Protein AF-A0A850SLK7-F1 (afdb_monomer_lite)

pLDDT: mean 86.27, std 10.5, range [39.41, 94.31]

Secondary structure (DSSP, 8-state):
------EEEES-HHHHHHHHHHHHHTT--GGGEEE--GGG--TT-EEEEEEEE-SSEEEEEEEEEEEEETTEEEEEEEEEEEEE-

Foldseek 3Di:
DPPLLAEEEPDDPVVLVVLLVQVVVVPHDSVSHHHDDLVPADQQRWYWYWDDDDPFKTKIWIWGFHDQDPSDTDTHTDDMGMDTD

Structure (mmCIF, N/CA/C/O backbone):
data_AF-A0A850SLK7-F1
#
_entry.id   AF-A0A850SLK7-F1
#
loop_
_atom_site.group_PDB
_atom_site.id
_atom_site.type_symbol
_atom_site.label_atom_id
_atom_site.label_alt_id
_atom_site.label_comp_id
_atom_site.label_asym_id
_atom_site.label_entity_id
_atom_site.label_seq_id
_atom_site.pdbx_PDB_ins_code
_atom_site.Cartn_x
_atom_site.Cartn_y
_atom_site.Cartn_z
_atom_site.occupancy
_atom_site.B_iso_or_equiv
_atom_site.auth_seq_id
_atom_site.auth_comp_id
_atom_site.auth_asym_id
_atom_site.auth_atom_id
_atom_site.pdbx_PDB_model_num
ATOM 1 N N . MET A 1 1 ? -21.945 9.750 2.374 1.00 39.41 1 MET A N 1
ATOM 2 C CA . MET A 1 1 ? -20.709 9.642 3.176 1.00 39.41 1 MET A CA 1
ATOM 3 C C . MET A 1 1 ? -19.916 8.519 2.547 1.00 39.41 1 MET A C 1
ATOM 5 O O . MET A 1 1 ? -20.074 7.370 2.935 1.00 39.41 1 MET A O 1
ATOM 9 N N . ASP A 1 2 ? -19.170 8.833 1.495 1.00 44.00 2 ASP A N 1
ATOM 10 C CA . ASP A 1 2 ? -18.316 7.863 0.823 1.00 44.00 2 ASP A CA 1
ATOM 11 C C . ASP A 1 2 ? -17.078 7.676 1.693 1.00 44.00 2 ASP A C 1
ATOM 13 O O . ASP A 1 2 ? -16.132 8.457 1.659 1.00 44.00 2 ASP A O 1
ATOM 17 N N . SER A 1 3 ? -17.139 6.671 2.564 1.00 44.31 3 SER A N 1
ATOM 18 C CA . SER A 1 3 ? -15.983 6.142 3.279 1.00 44.31 3 SER A CA 1
ATOM 19 C C . SER A 1 3 ? -15.069 5.439 2.274 1.00 44.31 3 SER A C 1
ATOM 21 O O . SER A 1 3 ? -14.974 4.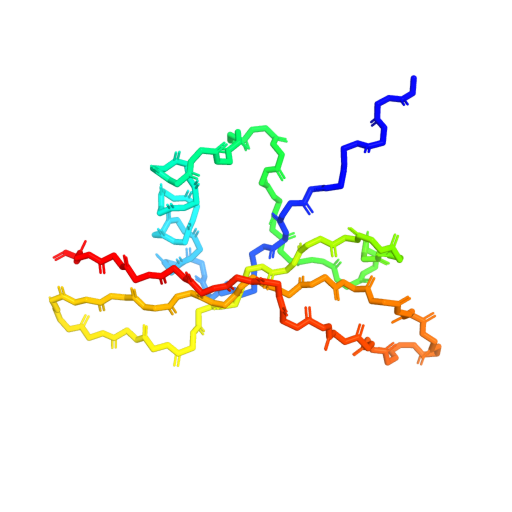210 2.270 1.00 44.31 3 SER A O 1
ATOM 23 N N . SER A 1 4 ? -14.435 6.197 1.378 1.00 50.06 4 SER A N 1
ATOM 24 C CA . SER A 1 4 ? -13.379 5.656 0.533 1.00 50.06 4 SER A CA 1
ATOM 25 C C . SER A 1 4 ? -12.242 5.232 1.449 1.00 50.06 4 SER A C 1
ATOM 27 O O . SER A 1 4 ? -11.542 6.048 2.043 1.00 50.06 4 SER A O 1
ATOM 29 N N . LYS A 1 5 ? -12.105 3.916 1.601 1.00 65.31 5 LYS A N 1
ATOM 30 C CA . LYS A 1 5 ? -10.938 3.245 2.166 1.00 65.31 5 LYS A CA 1
ATOM 31 C C . LYS A 1 5 ? -9.776 3.489 1.203 1.00 65.31 5 LYS A C 1
ATOM 33 O O . LYS A 1 5 ? -9.475 2.631 0.377 1.00 65.31 5 LYS A O 1
ATOM 38 N N . GLY A 1 6 ? -9.218 4.696 1.242 1.00 76.75 6 GLY A N 1
ATOM 39 C CA . GLY A 1 6 ? -8.132 5.096 0.362 1.00 76.75 6 GLY A CA 1
ATOM 40 C C . GLY A 1 6 ? -6.911 4.187 0.520 1.00 76.75 6 GLY A C 1
ATOM 41 O O . GLY A 1 6 ? -6.721 3.536 1.556 1.00 76.75 6 GLY A O 1
ATOM 42 N N . VAL A 1 7 ? -6.101 4.121 -0.534 1.00 89.94 7 VAL A N 1
ATOM 43 C CA . VAL A 1 7 ? -4.801 3.453 -0.539 1.00 89.94 7 VAL A CA 1
ATOM 44 C C . VAL A 1 7 ? -3.728 4.488 -0.218 1.00 89.94 7 VAL A C 1
ATOM 46 O O . VAL A 1 7 ? -3.450 5.381 -1.015 1.00 89.94 7 VAL A O 1
ATOM 49 N N . PHE A 1 8 ? -3.111 4.347 0.949 1.00 92.62 8 PHE A N 1
ATOM 50 C CA . PHE A 1 8 ? -2.052 5.212 1.452 1.00 92.62 8 PHE A CA 1
ATOM 51 C C . PHE A 1 8 ? -0.688 4.729 0.958 1.00 92.62 8 PHE A C 1
ATOM 53 O O . PHE A 1 8 ? -0.300 3.586 1.209 1.00 92.62 8 PHE A O 1
ATOM 60 N N . ILE A 1 9 ? 0.062 5.588 0.273 1.00 93.00 9 ILE A N 1
ATOM 61 C CA . ILE A 1 9 ? 1.372 5.240 -0.288 1.00 93.00 9 ILE A CA 1
ATOM 62 C C . ILE A 1 9 ? 2.485 5.524 0.715 1.00 93.00 9 ILE A C 1
ATOM 64 O O . ILE A 1 9 ? 2.837 6.682 0.949 1.00 93.00 9 ILE A O 1
ATOM 68 N N . LYS A 1 10 ? 3.088 4.459 1.251 1.00 89.06 10 LYS A N 1
ATOM 69 C CA . LYS A 1 10 ? 4.285 4.518 2.096 1.00 89.06 10 LYS A CA 1
ATOM 70 C C . LYS A 1 10 ? 5.541 4.370 1.230 1.00 89.06 10 LYS A C 1
ATOM 72 O O . LYS A 1 10 ? 6.092 3.276 1.108 1.00 89.06 10 LYS A O 1
ATOM 77 N N . ALA A 1 11 ? 5.956 5.461 0.589 1.00 84.25 11 ALA A N 1
ATOM 78 C CA . ALA A 1 11 ? 7.173 5.524 -0.221 1.00 84.25 11 ALA A CA 1
ATOM 79 C C . ALA A 1 11 ? 7.740 6.954 -0.275 1.00 84.25 11 ALA A C 1
ATOM 81 O O . ALA A 1 11 ? 6.988 7.922 -0.167 1.00 84.25 11 ALA A O 1
ATOM 82 N N . ASP A 1 12 ? 9.052 7.088 -0.482 1.00 78.12 12 ASP A N 1
ATOM 83 C CA . ASP A 1 12 ? 9.710 8.378 -0.724 1.00 78.12 12 ASP A CA 1
ATOM 84 C C . ASP A 1 12 ? 9.171 9.064 -1.985 1.00 78.12 12 ASP A C 1
ATOM 86 O O . ASP A 1 12 ? 8.808 8.392 -2.945 1.00 78.12 12 ASP A O 1
ATOM 90 N N . GLY A 1 13 ? 9.154 10.401 -2.026 1.00 76.19 13 GLY A N 1
ATOM 91 C CA . GLY A 1 13 ? 8.409 11.183 -3.031 1.00 76.19 13 GLY A CA 1
ATOM 92 C C . GLY A 1 13 ? 8.569 10.737 -4.495 1.00 76.19 13 GLY A C 1
ATOM 93 O O . GLY A 1 13 ? 7.573 10.578 -5.191 1.00 76.19 13 GLY A O 1
ATOM 94 N N . GLN A 1 14 ? 9.794 10.446 -4.951 1.00 79.12 14 GLN A N 1
ATOM 95 C CA . GLN A 1 14 ? 10.034 9.953 -6.323 1.00 79.12 14 GLN A CA 1
ATOM 96 C C . GLN A 1 14 ? 9.457 8.549 -6.573 1.00 79.12 14 GLN A C 1
ATOM 98 O O . GLN A 1 14 ? 9.055 8.211 -7.683 1.00 79.12 14 GLN A O 1
ATOM 103 N N . LEU A 1 15 ? 9.426 7.710 -5.539 1.00 86.12 15 LEU A N 1
ATOM 104 C CA . LEU A 1 15 ? 8.842 6.374 -5.583 1.00 86.12 15 LEU A CA 1
ATOM 105 C C . LEU A 1 15 ? 7.323 6.432 -5.413 1.00 86.12 15 LEU A C 1
ATOM 107 O O . LEU A 1 15 ? 6.629 5.580 -5.959 1.00 86.12 15 LEU A O 1
ATOM 111 N N . ALA A 1 16 ? 6.794 7.441 -4.719 1.00 89.31 16 ALA A N 1
ATOM 112 C CA . ALA A 1 16 ? 5.363 7.600 -4.508 1.00 89.31 16 ALA A CA 1
ATOM 113 C C . ALA A 1 16 ? 4.595 7.775 -5.827 1.00 89.31 16 ALA A C 1
ATOM 115 O O . ALA A 1 16 ? 3.542 7.164 -5.999 1.00 89.31 16 ALA A O 1
ATOM 116 N N . GLU A 1 17 ? 5.143 8.520 -6.794 1.00 88.88 17 GLU A N 1
ATOM 117 C CA . GLU A 1 17 ? 4.534 8.633 -8.128 1.00 88.88 17 GLU A CA 1
ATOM 118 C C . GLU A 1 17 ? 4.522 7.297 -8.884 1.00 88.88 17 GLU A C 1
ATOM 120 O O . GLU A 1 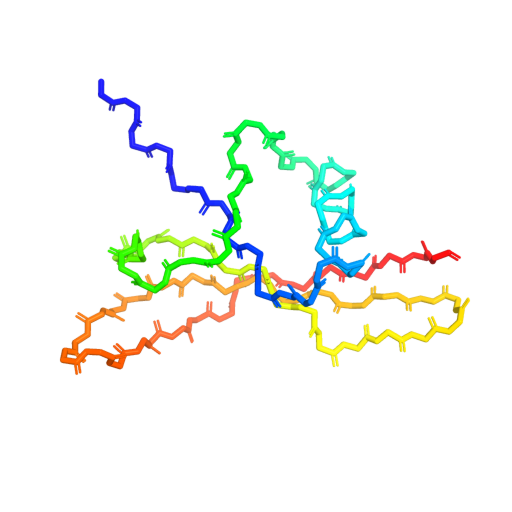17 ? 3.514 6.940 -9.498 1.00 88.88 17 GLU A O 1
ATOM 125 N N . LEU A 1 18 ? 5.602 6.514 -8.788 1.00 89.06 18 LEU A N 1
ATOM 126 C CA . LEU A 1 18 ? 5.677 5.177 -9.391 1.00 89.06 18 LEU A CA 1
ATOM 127 C C . LEU A 1 18 ? 4.682 4.206 -8.745 1.00 89.06 18 LEU A C 1
ATOM 129 O O . LEU A 1 18 ? 3.993 3.463 -9.448 1.00 89.06 18 LEU A O 1
ATOM 133 N N . VAL A 1 19 ? 4.572 4.231 -7.412 1.00 90.88 19 VAL A N 1
ATOM 134 C CA . VAL A 1 19 ? 3.588 3.431 -6.668 1.00 90.88 19 VAL A CA 1
ATOM 135 C C . VAL A 1 19 ? 2.185 3.825 -7.118 1.00 90.88 19 VAL A C 1
ATOM 137 O O . VAL A 1 19 ? 1.393 2.952 -7.464 1.00 90.88 19 VAL A O 1
ATOM 140 N N . LYS A 1 20 ? 1.890 5.132 -7.171 1.00 91.75 20 LYS A N 1
ATOM 141 C CA . LYS A 1 20 ? 0.594 5.658 -7.608 1.00 91.75 20 LYS A CA 1
ATOM 142 C C . LYS A 1 20 ? 0.244 5.154 -9.002 1.00 91.75 20 LYS A C 1
ATOM 144 O O . LYS A 1 20 ? -0.824 4.578 -9.174 1.00 91.75 20 LYS A O 1
ATOM 149 N N . LYS A 1 21 ? 1.148 5.306 -9.973 1.00 91.19 21 LYS A N 1
ATOM 150 C CA . LYS A 1 21 ? 0.934 4.822 -11.343 1.00 91.19 21 LYS A CA 1
ATOM 151 C C . LYS A 1 21 ? 0.635 3.318 -11.373 1.00 91.19 21 LYS A C 1
ATOM 153 O O . LYS A 1 21 ? -0.368 2.910 -11.948 1.00 91.19 21 LYS A O 1
ATOM 158 N N . THR A 1 22 ? 1.432 2.523 -10.660 1.00 91.00 22 THR A N 1
ATOM 159 C CA . THR A 1 22 ? 1.266 1.062 -10.595 1.00 91.00 22 THR A CA 1
ATOM 160 C C . THR A 1 22 ? -0.084 0.653 -9.991 1.00 91.00 22 THR A C 1
ATOM 162 O O . THR A 1 22 ? -0.723 -0.288 -10.466 1.00 91.00 22 THR A O 1
ATOM 165 N N . LEU A 1 23 ? -0.542 1.352 -8.945 1.00 91.38 23 LEU A N 1
ATOM 166 C CA . L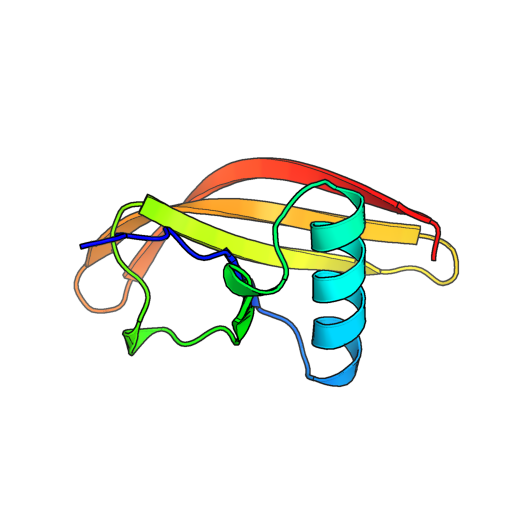EU A 1 23 ? -1.855 1.128 -8.332 1.00 91.38 23 LEU A CA 1
ATOM 167 C C . LEU A 1 23 ? -2.990 1.413 -9.323 1.00 91.38 23 LEU A C 1
ATOM 169 O O . LEU A 1 23 ? -3.938 0.631 -9.401 1.00 91.38 23 LEU A O 1
ATOM 173 N N . VAL A 1 24 ? -2.873 2.489 -10.104 1.00 91.50 24 VAL A N 1
ATOM 174 C CA . VAL A 1 24 ? -3.857 2.866 -11.132 1.00 91.50 24 VAL A CA 1
ATOM 175 C C . VAL A 1 24 ? -3.922 1.834 -12.249 1.00 91.50 24 VAL A C 1
ATOM 177 O O . VAL A 1 24 ? -5.011 1.392 -12.612 1.00 91.50 24 VAL A O 1
ATOM 180 N N . GLU A 1 25 ? -2.768 1.367 -12.725 1.00 90.94 25 GLU A N 1
ATOM 181 C CA . GLU A 1 25 ? -2.671 0.275 -13.706 1.00 90.94 25 GLU A CA 1
ATOM 182 C C . GLU A 1 25 ? -3.270 -1.040 -13.172 1.00 90.94 25 GLU A C 1
ATOM 184 O O . GLU A 1 25 ? -3.753 -1.868 -13.942 1.00 90.94 25 GLU A O 1
ATOM 189 N N . ASN A 1 26 ? -3.319 -1.206 -11.846 1.00 88.25 26 ASN A N 1
ATOM 190 C CA . ASN A 1 26 ? -3.948 -2.335 -11.158 1.00 88.25 26 ASN A CA 1
ATOM 191 C C . ASN A 1 26 ? -5.420 -2.103 -10.765 1.00 88.25 26 ASN A C 1
ATOM 193 O O . ASN A 1 26 ? -5.993 -2.920 -10.038 1.00 88.25 26 ASN A O 1
ATOM 197 N N . GLY A 1 27 ? -6.043 -1.021 -11.243 1.00 87.00 27 GLY A N 1
ATOM 198 C CA . GLY A 1 27 ? -7.471 -0.748 -11.068 1.00 87.00 27 GLY A CA 1
ATOM 199 C C . GLY A 1 27 ? -7.843 0.068 -9.827 1.00 87.00 27 GLY A C 1
ATOM 200 O O . GLY A 1 27 ? -9.030 0.187 -9.521 1.00 87.00 27 GLY A O 1
ATOM 201 N N . VAL A 1 28 ? -6.873 0.644 -9.109 1.00 88.88 28 VAL A N 1
ATOM 202 C CA . VAL A 1 28 ? -7.146 1.612 -8.034 1.00 88.88 28 VAL A CA 1
ATOM 203 C C . VAL A 1 28 ? -7.426 2.978 -8.656 1.00 88.88 28 VAL A C 1
ATOM 205 O O . VAL A 1 28 ? -6.675 3.451 -9.502 1.00 88.88 28 VAL A O 1
ATOM 208 N N . LYS A 1 29 ? -8.501 3.652 -8.252 1.00 89.19 29 LYS A N 1
ATOM 209 C CA . LYS A 1 29 ? -8.790 4.989 -8.784 1.00 89.19 29 LYS A CA 1
ATOM 210 C C . LYS A 1 29 ? -7.798 5.998 -8.220 1.00 89.19 29 LYS A C 1
ATOM 212 O O . LYS A 1 29 ? -7.546 6.003 -7.022 1.00 89.19 29 LYS A O 1
ATOM 217 N N . GLU A 1 30 ? -7.315 6.915 -9.055 1.00 88.38 30 GLU A N 1
ATOM 218 C CA . GLU A 1 30 ? -6.396 7.976 -8.620 1.00 88.38 30 GLU A CA 1
ATOM 219 C C . GLU A 1 30 ? -6.928 8.811 -7.453 1.00 88.38 30 GLU A C 1
ATOM 221 O O . GLU A 1 30 ? -6.150 9.219 -6.598 1.00 88.38 30 GLU A O 1
ATOM 226 N N . SER A 1 31 ? -8.242 9.045 -7.405 1.00 87.88 31 SER A N 1
ATOM 227 C CA . SER A 1 31 ? -8.902 9.794 -6.330 1.00 87.88 31 SER A CA 1
ATOM 228 C C . SER A 1 31 ? -8.937 9.055 -4.990 1.00 87.88 31 SER A C 1
ATOM 230 O O . SER A 1 31 ? -9.124 9.700 -3.965 1.00 87.88 31 SER A O 1
ATOM 232 N N . ASP A 1 32 ? -8.766 7.731 -4.994 1.00 89.06 32 ASP A N 1
ATOM 233 C CA . ASP A 1 32 ? -8.694 6.910 -3.781 1.00 89.06 32 ASP A CA 1
ATOM 234 C C . ASP A 1 32 ? -7.240 6.743 -3.296 1.00 89.06 32 ASP A C 1
ATOM 236 O O . ASP A 1 32 ? -7.002 6.058 -2.305 1.00 89.06 32 ASP A O 1
ATOM 240 N N . ILE A 1 33 ? -6.250 7.321 -3.986 1.00 91.12 33 ILE A N 1
ATOM 241 C CA . ILE A 1 33 ? -4.835 7.215 -3.622 1.00 91.12 33 ILE A CA 1
ATOM 242 C C . ILE A 1 33 ? -4.412 8.460 -2.846 1.00 91.12 33 ILE A C 1
ATOM 244 O O . ILE A 1 33 ? -4.467 9.577 -3.362 1.00 91.12 33 ILE A O 1
ATOM 248 N N . GLU A 1 34 ? -3.909 8.254 -1.634 1.00 89.88 34 GLU A N 1
ATOM 249 C CA . GLU A 1 34 ? -3.407 9.317 -0.767 1.00 89.88 34 GLU A CA 1
ATOM 250 C C . GLU A 1 34 ? -1.942 9.085 -0.383 1.00 89.88 34 GLU A C 1
ATOM 252 O O . GLU A 1 34 ? -1.438 7.959 -0.350 1.00 89.88 34 GLU A O 1
ATOM 257 N N . SER A 1 35 ? -1.240 10.170 -0.062 1.00 87.75 35 SER A N 1
ATOM 258 C CA . SER A 1 35 ? 0.069 10.083 0.587 1.00 87.75 35 SER A CA 1
ATOM 259 C C . SER A 1 35 ? -0.074 9.450 1.971 1.00 87.75 35 SER A C 1
ATOM 261 O O . SER A 1 35 ? -1.059 9.706 2.664 1.00 87.75 35 SER A O 1
ATOM 263 N N . TYR A 1 36 ? 0.907 8.646 2.390 1.00 88.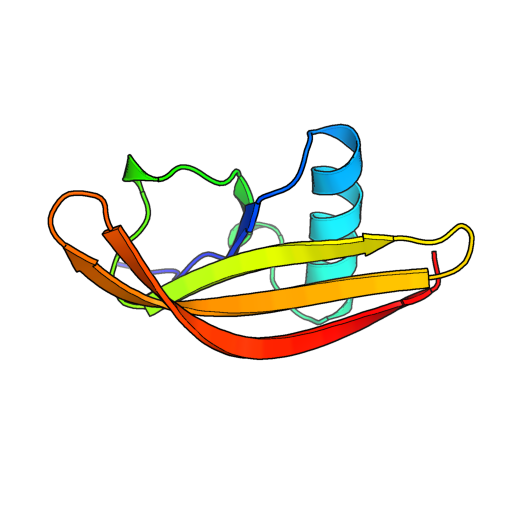62 36 TYR A N 1
ATOM 264 C CA . TYR A 1 36 ? 0.903 8.066 3.731 1.00 88.62 36 TYR A CA 1
ATOM 265 C C . TYR A 1 36 ? 0.907 9.150 4.808 1.00 88.62 36 TYR A C 1
ATOM 267 O O . TYR A 1 36 ? 1.816 9.975 4.878 1.00 88.62 36 TYR A O 1
ATOM 275 N N . ASP A 1 37 ? -0.108 9.097 5.662 1.00 87.50 37 ASP A N 1
ATOM 276 C CA . ASP A 1 37 ? -0.268 9.944 6.833 1.00 87.50 37 ASP A CA 1
ATOM 277 C C . ASP A 1 37 ? -0.816 9.065 7.955 1.00 87.50 37 ASP A C 1
ATOM 279 O O . ASP A 1 37 ? -1.954 8.597 7.890 1.00 87.50 37 ASP A O 1
ATOM 283 N N . GLU A 1 38 ? 0.014 8.807 8.964 1.00 84.25 38 GLU A N 1
ATOM 284 C CA . GLU A 1 38 ? -0.332 7.922 10.076 1.00 84.25 38 GLU A CA 1
ATOM 285 C C . GLU A 1 38 ? -1.566 8.409 10.846 1.00 84.25 38 GLU A C 1
ATOM 287 O O . GLU A 1 38 ? -2.374 7.593 11.283 1.00 84.25 38 GLU A O 1
ATOM 292 N N . ALA A 1 39 ? -1.786 9.726 10.917 1.00 85.56 39 ALA A N 1
ATOM 293 C CA . ALA A 1 39 ? -2.939 10.306 11.601 1.00 85.56 39 ALA A CA 1
ATOM 294 C C . ALA A 1 39 ? -4.263 10.081 10.848 1.00 85.56 39 ALA A C 1
ATOM 296 O O . ALA A 1 39 ? -5.337 10.196 11.441 1.00 85.56 39 ALA A O 1
ATOM 297 N N . LYS A 1 40 ? -4.206 9.761 9.549 1.00 86.25 40 LYS A N 1
ATOM 298 C CA . LYS A 1 40 ? -5.382 9.441 8.725 1.00 86.25 40 LYS A CA 1
ATOM 299 C C . LYS A 1 40 ? -5.671 7.944 8.637 1.00 86.25 40 LYS A C 1
ATOM 301 O O . LYS A 1 40 ? -6.713 7.551 8.103 1.00 86.25 40 LYS A O 1
ATOM 306 N N . LEU A 1 41 ? -4.759 7.098 9.113 1.00 87.62 41 LEU A N 1
ATOM 307 C CA . LEU A 1 41 ? -4.945 5.656 9.069 1.00 87.62 41 LEU A CA 1
ATOM 308 C C . LEU A 1 41 ? -6.005 5.226 10.079 1.00 87.62 41 LEU A C 1
ATOM 310 O O . LEU A 1 41 ? -6.008 5.618 11.241 1.00 87.62 41 LEU A O 1
ATOM 314 N N . GLN A 1 42 ? -6.913 4.379 9.616 1.00 88.50 42 GLN A N 1
ATOM 315 C CA . GLN A 1 42 ? -8.006 3.837 10.405 1.00 88.50 42 GLN A CA 1
ATOM 316 C C . GLN A 1 42 ? -8.205 2.370 10.047 1.00 88.50 42 GLN A C 1
ATOM 318 O O . GLN A 1 42 ? -7.725 1.889 9.017 1.00 88.50 42 GLN A O 1
ATOM 323 N N . LYS A 1 43 ? -8.942 1.642 10.887 1.00 89.62 43 LYS A N 1
ATOM 324 C CA . LYS A 1 43 ? -9.306 0.254 10.602 1.00 89.62 43 LYS A CA 1
ATOM 325 C C . LYS A 1 43 ? -9.968 0.146 9.224 1.00 89.62 43 LYS A C 1
ATOM 327 O O . LYS A 1 43 ? -10.985 0.778 8.949 1.00 89.62 43 LYS A O 1
ATOM 332 N N . GLY A 1 44 ? -9.399 -0.695 8.370 1.00 88.75 44 GLY A N 1
ATOM 333 C CA . GLY A 1 44 ? -9.833 -0.919 6.997 1.00 88.75 44 GLY A CA 1
ATOM 334 C C . GLY A 1 44 ? -9.121 -0.073 5.941 1.00 88.75 44 GLY A C 1
ATOM 335 O O . GLY A 1 44 ? -9.331 -0.356 4.760 1.00 88.75 44 GLY A O 1
ATOM 336 N N . SER A 1 45 ? -8.285 0.903 6.321 1.00 90.81 45 SER A N 1
ATOM 337 C CA . SER A 1 45 ? -7.409 1.618 5.382 1.00 90.81 45 SER A CA 1
ATOM 338 C C . SER A 1 45 ? -6.471 0.644 4.676 1.00 90.81 45 SER A C 1
ATOM 340 O O . SER A 1 45 ? -6.041 -0.350 5.263 1.00 90.81 45 SER A O 1
ATOM 342 N N . LEU A 1 46 ? -6.146 0.921 3.416 1.00 91.69 46 LEU A N 1
ATOM 343 C CA . LEU A 1 46 ? -5.175 0.140 2.656 1.00 91.69 46 LEU A CA 1
ATOM 344 C C . LEU A 1 46 ? -3.855 0.898 2.604 1.00 91.69 46 LEU A C 1
ATOM 346 O O . LEU A 1 46 ? -3.842 2.103 2.407 1.00 91.69 46 LEU A O 1
ATOM 350 N N . ILE A 1 47 ? -2.739 0.202 2.756 1.00 92.38 47 ILE A N 1
ATOM 351 C CA . ILE A 1 47 ? -1.401 0.780 2.713 1.00 92.38 47 ILE A CA 1
ATOM 352 C C . ILE A 1 47 ? -0.632 0.080 1.608 1.00 92.38 47 ILE A C 1
ATOM 354 O O . ILE A 1 47 ? -0.403 -1.128 1.670 1.00 92.38 47 ILE A O 1
ATOM 358 N N . ALA A 1 48 ? -0.227 0.850 0.606 1.00 92.88 48 ALA A N 1
ATOM 359 C CA . ALA A 1 48 ? 0.697 0.412 -0.419 1.00 92.88 48 ALA A CA 1
ATOM 360 C C . ALA A 1 48 ? 2.124 0.699 0.042 1.00 92.88 48 ALA A C 1
ATOM 362 O O . ALA A 1 48 ? 2.524 1.853 0.194 1.00 92.88 48 ALA A O 1
ATOM 363 N N . THR A 1 49 ? 2.895 -0.360 0.259 1.00 91.50 49 THR A N 1
ATOM 364 C CA . THR A 1 49 ? 4.308 -0.272 0.629 1.00 91.50 49 THR A CA 1
ATOM 365 C C . THR A 1 49 ? 5.151 -0.830 -0.503 1.00 91.50 49 THR A C 1
ATOM 367 O O . THR A 1 49 ? 4.996 -1.990 -0.892 1.00 91.50 49 THR A O 1
ATOM 370 N N . LEU A 1 50 ? 6.057 -0.009 -1.021 1.00 89.75 50 LEU A N 1
ATOM 371 C CA . LEU A 1 50 ? 7.118 -0.477 -1.900 1.00 89.75 50 LEU A CA 1
ATOM 372 C C . LEU A 1 50 ? 8.174 -1.188 -1.055 1.00 89.75 50 LEU A C 1
ATOM 374 O O . LEU A 1 50 ? 8.786 -0.562 -0.195 1.00 89.75 50 LEU A O 1
ATOM 378 N N . TYR A 1 51 ? 8.376 -2.482 -1.294 1.00 88.44 51 TYR A N 1
ATOM 379 C CA . TYR A 1 51 ? 9.364 -3.273 -0.551 1.00 88.44 51 TYR A CA 1
ATOM 380 C C . TYR A 1 51 ? 10.494 -3.817 -1.432 1.00 88.44 51 TYR A C 1
ATOM 382 O O . TYR A 1 51 ? 11.539 -4.178 -0.902 1.00 88.44 51 TYR A O 1
ATOM 390 N N . GLU A 1 52 ? 10.333 -3.833 -2.760 1.00 89.19 52 GLU A N 1
ATOM 391 C CA . GLU A 1 52 ? 11.413 -4.170 -3.689 1.00 89.19 52 GLU A CA 1
ATOM 392 C C . GLU A 1 52 ? 11.321 -3.321 -4.961 1.00 89.19 52 GLU A C 1
ATOM 394 O O . GLU A 1 52 ? 10.271 -3.238 -5.597 1.00 89.19 52 GLU A O 1
ATOM 399 N N . LYS A 1 53 ? 12.435 -2.695 -5.349 1.00 87.31 53 LYS A N 1
ATOM 400 C CA . LYS A 1 53 ? 12.584 -1.988 -6.624 1.00 87.31 53 LYS A CA 1
ATOM 401 C C . LYS A 1 53 ? 13.915 -2.362 -7.252 1.00 87.31 53 LYS A C 1
ATOM 403 O O . LYS A 1 53 ? 14.967 -2.155 -6.651 1.00 87.31 53 LYS A O 1
ATOM 408 N N . THR A 1 54 ? 13.860 -2.846 -8.481 1.00 87.88 54 THR A N 1
ATOM 409 C CA . THR A 1 54 ? 15.020 -3.099 -9.332 1.00 87.88 54 THR A CA 1
ATOM 410 C C . THR A 1 54 ? 15.024 -2.121 -10.512 1.00 87.88 54 THR A C 1
ATOM 412 O O . THR A 1 54 ? 14.155 -1.255 -10.631 1.00 87.88 54 THR A O 1
ATOM 415 N N . THR A 1 55 ? 16.022 -2.221 -11.388 1.00 86.88 55 THR A N 1
ATOM 416 C CA . THR A 1 55 ? 16.083 -1.460 -12.646 1.00 86.88 55 THR A CA 1
ATOM 417 C C . THR A 1 55 ? 15.037 -1.884 -13.676 1.00 86.88 55 THR A C 1
ATOM 419 O O . THR A 1 55 ? 14.857 -1.163 -14.649 1.00 86.88 55 THR A O 1
ATOM 422 N N . SER A 1 56 ? 14.371 -3.027 -13.490 1.00 87.81 56 SER A N 1
ATOM 423 C CA . SER A 1 56 ? 13.433 -3.592 -14.475 1.00 87.81 56 SER A CA 1
ATOM 424 C C . SER A 1 56 ? 12.095 -4.022 -13.873 1.00 87.81 56 SER A C 1
ATOM 426 O O . SER A 1 56 ? 11.187 -4.412 -14.602 1.00 87.81 56 SER A O 1
ATOM 428 N N . SER A 1 57 ? 11.959 -3.990 -12.549 1.00 89.75 57 SER A N 1
ATOM 429 C CA . SER A 1 57 ? 10.752 -4.425 -11.856 1.00 89.75 57 SER A CA 1
ATOM 430 C C . SER A 1 57 ? 10.558 -3.711 -10.525 1.00 89.75 57 SER A C 1
ATOM 432 O O . SER A 1 57 ? 11.495 -3.199 -9.910 1.00 89.75 57 SER A O 1
ATOM 434 N N . MET A 1 58 ? 9.315 -3.702 -10.067 1.00 90.38 58 MET A N 1
ATOM 435 C CA . MET A 1 58 ? 8.891 -3.123 -8.807 1.00 90.38 58 MET A CA 1
ATOM 436 C C . MET A 1 58 ? 7.835 -4.013 -8.170 1.00 90.38 58 MET A C 1
ATOM 438 O O . MET A 1 58 ? 6.903 -4.459 -8.840 1.00 90.38 58 MET A O 1
ATOM 442 N N . LYS A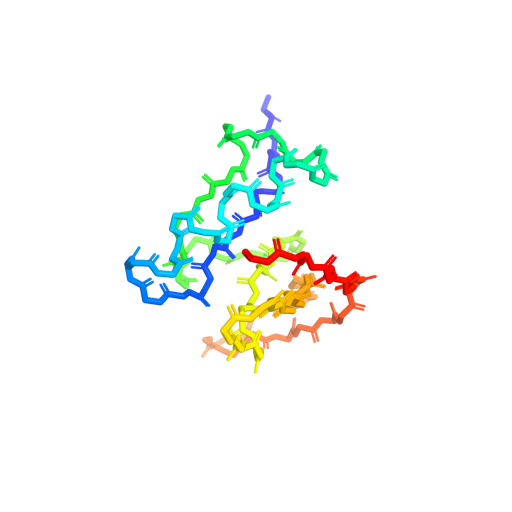 1 59 ? 7.969 -4.241 -6.863 1.00 91.56 59 LYS A N 1
ATOM 443 C CA . LYS A 1 59 ? 7.011 -5.008 -6.076 1.00 91.56 59 LYS A CA 1
ATOM 444 C C . LYS A 1 59 ? 6.412 -4.167 -4.963 1.00 91.56 59 LYS A C 1
ATOM 446 O O . LYS A 1 59 ? 7.109 -3.573 -4.134 1.00 91.56 59 LYS A O 1
ATOM 451 N N . LEU A 1 60 ? 5.090 -4.146 -4.949 1.00 92.31 60 LEU A N 1
ATOM 452 C CA . LEU A 1 60 ? 4.270 -3.457 -3.972 1.00 92.31 60 LEU A CA 1
ATOM 453 C C . LEU A 1 60 ? 3.515 -4.469 -3.137 1.00 92.31 60 LEU A C 1
ATOM 455 O O . LEU A 1 60 ? 2.930 -5.421 -3.652 1.00 92.31 60 LEU A O 1
ATOM 459 N N . ARG A 1 61 ? 3.458 -4.207 -1.840 1.00 93.25 61 ARG A N 1
ATOM 460 C CA . ARG A 1 61 ? 2.584 -4.918 -0.922 1.00 93.25 61 ARG A CA 1
ATOM 461 C C . ARG A 1 61 ? 1.431 -4.010 -0.553 1.00 93.25 61 ARG A C 1
ATOM 463 O O . ARG A 1 61 ? 1.652 -2.887 -0.106 1.00 93.25 61 ARG A O 1
ATOM 470 N N . ILE A 1 62 ? 0.216 -4.511 -0.727 1.00 92.50 62 ILE A N 1
ATOM 471 C CA . ILE A 1 62 ? -1.000 -3.868 -0.251 1.00 92.50 62 ILE A CA 1
ATOM 472 C C . ILE A 1 62 ? -1.407 -4.564 1.034 1.00 92.50 62 ILE A C 1
ATOM 474 O O . ILE A 1 62 ? -1.759 -5.747 1.024 1.00 92.50 62 ILE A O 1
ATOM 478 N N . SER A 1 63 ? -1.371 -3.821 2.129 1.00 93.12 63 SER A N 1
ATOM 479 C CA . SER A 1 63 ? -1.812 -4.302 3.430 1.00 93.12 63 SER A CA 1
ATOM 480 C C . SER A 1 63 ? -3.046 -3.544 3.886 1.00 93.12 63 SER A C 1
ATOM 482 O O . SER A 1 63 ? -3.132 -2.334 3.708 1.00 93.12 63 SER A O 1
ATOM 484 N N . ARG A 1 64 ? -3.999 -4.233 4.502 1.00 92.62 64 ARG A N 1
ATOM 485 C CA . ARG A 1 64 ? -5.125 -3.611 5.190 1.00 92.62 64 ARG A CA 1
ATOM 486 C C . ARG A 1 64 ? -4.772 -3.380 6.652 1.00 92.62 64 ARG A C 1
ATOM 488 O O . ARG A 1 64 ? -4.240 -4.267 7.311 1.00 92.62 64 ARG A O 1
ATOM 495 N N . VAL A 1 65 ? -5.123 -2.207 7.161 1.00 92.25 65 VAL A N 1
ATOM 496 C CA . VAL A 1 65 ? -5.089 -1.898 8.589 1.00 92.25 65 VAL A CA 1
ATOM 497 C C . VAL A 1 65 ? -6.197 -2.684 9.284 1.00 92.25 65 VAL A C 1
ATOM 499 O O . VAL A 1 65 ? -7.381 -2.443 9.047 1.00 92.25 65 VAL A O 1
ATOM 502 N N . GLU A 1 66 ? -5.833 -3.633 10.134 1.00 93.56 66 GLU A N 1
ATOM 503 C CA . GLU A 1 66 ? -6.782 -4.420 10.923 1.00 93.56 66 GLU A CA 1
ATOM 504 C C . GLU A 1 66 ? -7.133 -3.727 12.246 1.00 93.56 66 GLU A C 1
ATOM 506 O O . GLU A 1 66 ? -8.299 -3.709 12.653 1.00 93.56 66 GLU A O 1
ATOM 511 N N . GLU A 1 67 ? -6.145 -3.088 12.872 1.00 90.19 67 GLU A N 1
ATOM 512 C CA . GLU A 1 67 ? -6.286 -2.348 14.124 1.00 90.19 67 GLU A CA 1
ATOM 513 C C . GLU A 1 67 ? -5.279 -1.188 14.178 1.00 90.19 67 GLU A C 1
ATOM 515 O O . GLU A 1 67 ? -4.162 -1.307 13.673 1.00 90.19 67 GLU A O 1
ATOM 520 N N . VAL A 1 68 ? -5.692 -0.073 14.790 1.00 87.38 68 VAL A N 1
ATOM 521 C CA . VAL A 1 68 ? -4.834 1.067 15.146 1.00 87.38 68 VAL A CA 1
ATOM 522 C C . VAL A 1 68 ? -4.954 1.248 16.654 1.00 87.38 68 VAL A C 1
ATOM 524 O O . VAL A 1 68 ? -6.053 1.529 17.140 1.00 87.38 68 VAL A O 1
ATOM 527 N N . LYS A 1 69 ? -3.866 1.052 17.399 1.00 85.81 69 LYS A N 1
ATOM 528 C CA . LYS A 1 69 ? -3.882 1.092 18.865 1.00 85.81 69 LYS A CA 1
ATOM 529 C C . LYS A 1 69 ? -2.646 1.807 19.387 1.00 85.81 69 LYS A C 1
ATOM 531 O O . LYS A 1 69 ? -1.542 1.355 19.137 1.00 85.81 69 LYS A O 1
ATOM 536 N N . ASP A 1 70 ? -2.838 2.922 20.090 1.00 82.69 70 ASP A N 1
ATOM 537 C CA . ASP A 1 70 ? -1.753 3.696 20.720 1.00 82.69 70 ASP A CA 1
ATOM 538 C C . ASP A 1 70 ? -0.581 4.068 19.773 1.00 82.69 70 ASP A C 1
ATOM 540 O O . ASP A 1 70 ? 0.548 4.254 20.213 1.00 82.69 70 ASP A O 1
ATOM 544 N N . GLY A 1 71 ? -0.850 4.211 18.468 1.00 77.25 71 GLY A N 1
ATOM 545 C CA . GLY A 1 71 ? 0.162 4.497 17.439 1.00 77.25 71 GLY A CA 1
ATOM 546 C C . GLY A 1 71 ? 0.733 3.257 16.743 1.00 77.25 71 GLY A C 1
ATOM 547 O O . GLY A 1 71 ? 1.354 3.380 15.691 1.00 77.25 71 GLY A O 1
ATOM 548 N N . ASP A 1 72 ? 0.461 2.056 17.251 1.00 84.88 72 ASP A N 1
ATOM 549 C CA . ASP A 1 72 ? 0.791 0.808 16.572 1.00 84.88 72 ASP A CA 1
ATOM 550 C C . ASP A 1 72 ? -0.268 0.452 15.518 1.00 84.88 72 ASP A C 1
ATOM 552 O O . ASP A 1 72 ? -1.482 0.484 15.759 1.00 84.88 72 ASP A O 1
ATOM 556 N N . LEU A 1 73 ? 0.214 0.086 14.329 1.00 88.94 73 LEU A N 1
ATOM 557 C CA . LEU A 1 73 ? -0.598 -0.322 13.186 1.00 88.94 73 LEU A CA 1
ATOM 558 C C . LEU A 1 73 ? -0.469 -1.828 12.973 1.00 88.94 73 LEU A C 1
ATOM 560 O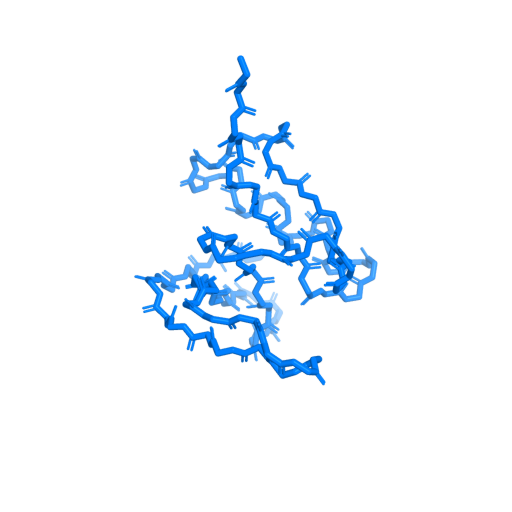 O . LEU A 1 73 ? 0.585 -2.320 12.565 1.00 88.94 73 LEU A O 1
ATOM 564 N N . ASN A 1 74 ? -1.568 -2.555 13.158 1.00 91.81 74 ASN A N 1
ATOM 565 C CA . ASN A 1 74 ? -1.643 -3.955 12.761 1.00 91.81 74 ASN A CA 1
ATOM 566 C C . ASN A 1 74 ? -2.044 -4.042 11.291 1.00 91.81 74 ASN A C 1
ATOM 568 O O . ASN A 1 74 ? -3.138 -3.624 10.903 1.00 91.81 74 ASN A O 1
ATOM 572 N N . LEU A 1 75 ? -1.141 -4.574 10.468 1.00 92.25 75 LEU A N 1
ATOM 573 C CA . LEU A 1 75 ? -1.304 -4.675 9.024 1.00 92.25 75 LEU A CA 1
ATOM 574 C C . LEU A 1 75 ? -1.424 -6.137 8.602 1.00 92.25 75 LEU A C 1
ATOM 576 O O . LEU A 1 75 ? -0.545 -6.946 8.891 1.00 92.25 75 LEU A O 1
ATOM 580 N N . VAL A 1 76 ? -2.467 -6.453 7.842 1.00 94.31 76 VAL A N 1
ATOM 581 C CA . VAL A 1 76 ? -2.645 -7.760 7.203 1.00 94.31 76 VAL A CA 1
ATOM 582 C C . VAL A 1 76 ? -2.407 -7.604 5.710 1.00 94.31 76 VAL A C 1
ATOM 584 O O . VAL A 1 76 ? -3.008 -6.744 5.070 1.00 94.31 76 VAL A O 1
ATOM 587 N N . GLN A 1 77 ? -1.509 -8.405 5.138 1.00 92.81 77 GLN A N 1
ATOM 588 C CA . GLN A 1 77 ? -1.264 -8.393 3.697 1.00 92.81 77 GLN A CA 1
ATOM 589 C C . GLN A 1 77 ? -2.502 -8.906 2.949 1.00 92.81 77 GLN A C 1
ATOM 591 O O . GLN A 1 77 ? -2.945 -10.026 3.177 1.00 92.81 77 GLN A O 1
ATOM 596 N N . GLU A 1 78 ? -3.019 -8.103 2.021 1.00 90.50 78 GLU A N 1
ATOM 597 C CA . GLU A 1 78 ? -4.159 -8.467 1.168 1.00 90.50 78 GLU A CA 1
ATOM 598 C C . GLU A 1 78 ? -3.697 -8.898 -0.221 1.00 90.50 78 GLU A C 1
ATOM 600 O O . GLU A 1 78 ? -4.222 -9.847 -0.800 1.00 90.50 78 GLU A O 1
ATOM 605 N N . LYS A 1 79 ? -2.732 -8.165 -0.785 1.00 90.38 79 LYS A N 1
ATOM 606 C CA . LYS A 1 79 ? -2.301 -8.360 -2.166 1.00 90.38 79 LYS A CA 1
ATOM 607 C C . LYS A 1 79 ? -0.839 -7.987 -2.343 1.00 90.38 79 LYS A C 1
ATOM 609 O O . LYS A 1 79 ? -0.316 -7.098 -1.675 1.00 90.38 79 LYS A O 1
ATOM 614 N N . GLU A 1 80 ? -0.209 -8.652 -3.293 1.00 92.06 80 GLU A N 1
ATOM 615 C CA . GLU A 1 80 ? 1.089 -8.287 -3.834 1.00 92.06 80 GLU A CA 1
ATOM 616 C C . GLU A 1 80 ? 0.907 -7.891 -5.302 1.00 92.06 80 GLU A C 1
ATOM 618 O O . GLU A 1 80 ? 0.120 -8.507 -6.026 1.00 92.06 80 GLU A O 1
ATOM 623 N N . ILE A 1 81 ? 1.568 -6.817 -5.719 1.00 90.81 81 ILE A N 1
ATOM 624 C CA . ILE A 1 81 ? 1.562 -6.333 -7.098 1.00 90.81 81 ILE A CA 1
ATOM 625 C C . ILE A 1 81 ? 3.006 -6.319 -7.569 1.00 90.81 81 ILE A C 1
ATOM 627 O O . ILE A 1 81 ? 3.846 -5.655 -6.967 1.00 90.81 81 ILE A O 1
ATOM 631 N N . GLU A 1 82 ? 3.269 -7.009 -8.668 1.00 92.19 82 GLU A N 1
ATOM 632 C CA . GLU A 1 82 ? 4.530 -6.933 -9.391 1.00 92.19 82 GLU A CA 1
ATOM 633 C C . GLU A 1 82 ? 4.285 -6.181 -10.701 1.00 92.19 82 GLU A C 1
ATOM 635 O O . GLU A 1 82 ? 3.340 -6.486 -11.431 1.00 92.19 82 GLU A O 1
ATOM 640 N N . SER A 1 83 ? 5.109 -5.173 -10.971 1.00 86.62 83 SER A N 1
ATOM 641 C CA . SER A 1 83 ? 5.053 -4.384 -12.199 1.00 86.62 83 SER A CA 1
ATOM 642 C C . SER A 1 83 ? 6.439 -4.271 -12.820 1.00 86.62 83 SER A C 1
ATOM 644 O O . SER A 1 83 ? 7.436 -4.146 -12.104 1.00 86.62 83 SER A O 1
ATOM 646 N N . ALA A 1 84 ? 6.507 -4.312 -14.149 1.00 83.25 84 ALA A N 1
ATOM 647 C CA . ALA A 1 84 ? 7.725 -3.986 -14.881 1.00 83.25 84 ALA A CA 1
ATOM 648 C C . ALA A 1 84 ? 7.923 -2.461 -14.878 1.00 83.25 84 ALA A C 1
ATOM 650 O O . ALA A 1 84 ? 6.956 -1.716 -15.048 1.00 83.25 84 ALA A O 1
ATOM 651 N N . VAL A 1 85 ? 9.159 -2.011 -14.647 1.00 72.88 85 VAL A N 1
ATOM 652 C CA . VAL A 1 85 ? 9.529 -0.580 -14.586 1.00 72.88 85 VAL A CA 1
ATOM 653 C C . VAL A 1 85 ? 10.099 -0.122 -15.917 1.00 72.88 85 VAL A C 1
ATOM 655 O O . VAL A 1 85 ? 10.906 -0.888 -16.491 1.00 72.88 85 VAL A O 1
#

Radius of gyration: 12.54 Å; chains: 1; bounding box: 37×20×36 Å

Sequence (85 aa):
MDSSKGVFIKADGQLAELVKKTLVENGVKESDIESYDEAKLQKGSLIATLYEKTTSSMKLRISRVEEVKDGDLNLVQEKEIESAV